Protein AF-A0A7S3B6T2-F1 (afdb_monomer_lite)

InterPro domains:
  IPR052963 Phosphopantetheine Phosphodiesterase [PTHR36492] (24-123)

Foldseek 3Di:
DPPPPPDDPPPPPDDCLVVQAQAQEEAEDAADLDQVPDPDDPVCSVVRHDPVSVVVLVSSDVSNPDHPDDDQRAEYEYHDPLAFDWDADPSYIYGYQDPDDPVCVVVVPHPPADPVGDDDDPPPPPPPD

pLDDT: mean 73.73, std 18.66, range [35.03, 95.75]

Radius of gyration: 17.7 Å; chains: 1; bounding box: 34×47×50 Å

Sequence (129 aa):
GFLADIAPEVSAEGDASPLIRGWPVLTFSHFLPHPQLHRGYRVLEHIEGSLILGEQLKRLHAAAGTPTVAHHHHVHVFGHTHFSQEEYIDGVRYVQHPLGNPRERSNGWQIRTSERNPFALVWSRARTT

Organism: NCBI:txid156174

Structure (mmCIF, N/CA/C/O backbone):
data_AF-A0A7S3B6T2-F1
#
_entry.id   AF-A0A7S3B6T2-F1
#
loop_
_atom_site.group_PDB
_atom_site.id
_atom_site.type_symbol
_atom_site.label_atom_id
_atom_site.label_alt_id
_atom_site.label_comp_id
_atom_site.label_asym_id
_atom_site.label_entity_id
_atom_site.label_seq_id
_atom_site.pdbx_PDB_ins_code
_atom_site.Cartn_x
_atom_site.Cartn_y
_atom_site.Cartn_z
_atom_site.occupancy
_atom_site.B_iso_or_equiv
_atom_site.auth_seq_id
_atom_site.auth_comp_id
_atom_site.auth_asym_id
_atom_site.auth_atom_id
_atom_site.pdbx_PDB_model_num
ATOM 1 N N . GLY A 1 1 ? 13.8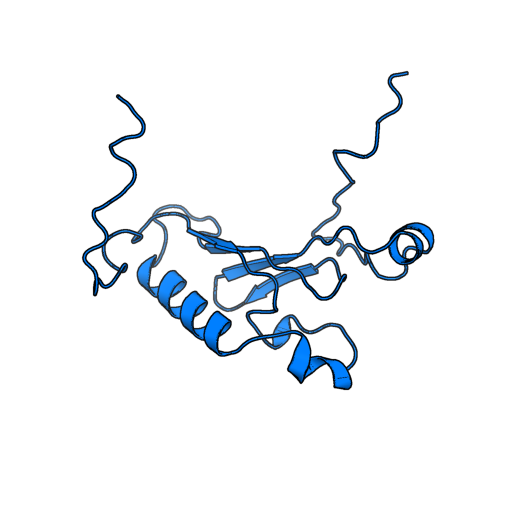62 7.674 30.080 1.00 44.12 1 GLY A N 1
ATOM 2 C CA . GLY A 1 1 ? 12.675 6.807 30.125 1.00 44.12 1 GLY A CA 1
ATOM 3 C C . GLY A 1 1 ? 11.546 7.460 29.364 1.00 44.12 1 GLY A C 1
ATOM 4 O O . GLY A 1 1 ? 10.874 8.299 29.933 1.00 44.12 1 GLY A O 1
ATOM 5 N N . PHE A 1 2 ? 11.411 7.131 28.079 1.00 37.62 2 PHE A N 1
ATOM 6 C CA . PHE A 1 2 ? 10.279 7.540 27.223 1.00 37.62 2 PHE A CA 1
ATOM 7 C C . PHE A 1 2 ? 10.087 6.572 26.035 1.00 37.62 2 PHE A C 1
ATOM 9 O O . PHE A 1 2 ? 9.033 6.534 25.423 1.00 37.62 2 PHE A O 1
ATOM 16 N N . LEU A 1 3 ? 11.101 5.751 25.724 1.00 35.03 3 LEU A N 1
ATOM 17 C CA . LEU A 1 3 ? 11.066 4.757 24.642 1.00 35.03 3 LEU A CA 1
ATOM 18 C C . LEU A 1 3 ? 10.763 3.321 25.107 1.00 35.03 3 LEU A C 1
ATOM 20 O O . LEU A 1 3 ? 10.679 2.432 24.270 1.00 35.03 3 LEU A O 1
ATOM 24 N N . ALA A 1 4 ? 10.607 3.080 26.414 1.00 39.47 4 ALA A N 1
ATOM 25 C CA . ALA A 1 4 ? 10.321 1.743 26.944 1.00 39.47 4 ALA A CA 1
ATOM 26 C C . ALA A 1 4 ? 8.819 1.387 26.937 1.00 39.47 4 ALA A C 1
ATOM 28 O O . ALA A 1 4 ? 8.490 0.212 26.997 1.00 39.47 4 ALA A O 1
ATOM 29 N N . ASP A 1 5 ? 7.925 2.374 26.792 1.00 43.53 5 ASP A N 1
ATOM 30 C CA . ASP A 1 5 ? 6.466 2.183 26.897 1.00 43.53 5 ASP A CA 1
ATOM 31 C C . ASP A 1 5 ? 5.753 1.959 25.546 1.00 43.53 5 ASP A C 1
ATOM 33 O O . ASP A 1 5 ? 4.530 1.866 25.504 1.00 43.53 5 ASP A O 1
ATOM 37 N N . ILE A 1 6 ? 6.481 1.890 24.421 1.00 49.81 6 ILE A N 1
ATOM 38 C CA . ILE A 1 6 ? 5.875 1.809 23.070 1.00 49.81 6 ILE A CA 1
ATOM 39 C C . ILE A 1 6 ? 5.866 0.376 22.505 1.00 49.81 6 ILE A C 1
ATOM 41 O O . ILE A 1 6 ? 5.235 0.113 21.484 1.00 49.81 6 ILE A O 1
ATOM 45 N N . ALA A 1 7 ? 6.512 -0.584 23.164 1.00 38.91 7 ALA A N 1
ATOM 46 C CA . ALA A 1 7 ? 6.464 -1.978 22.737 1.00 38.91 7 ALA A CA 1
ATOM 47 C C . ALA A 1 7 ? 5.563 -2.775 23.691 1.00 38.9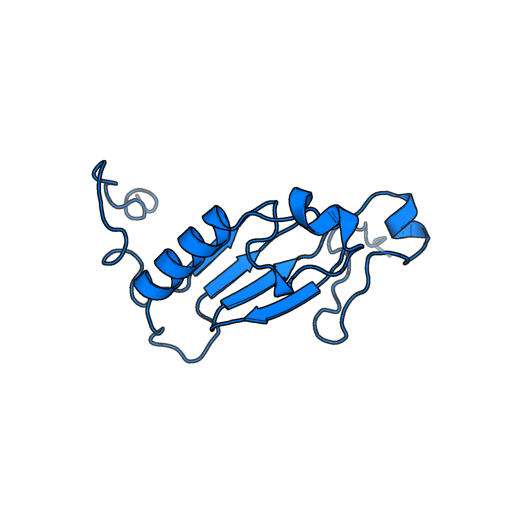1 7 ALA A C 1
ATOM 49 O O . ALA A 1 7 ? 6.025 -3.140 24.772 1.00 38.91 7 ALA A O 1
ATOM 50 N N . PRO A 1 8 ? 4.294 -3.061 23.339 1.00 46.78 8 PRO A N 1
ATOM 51 C CA . PRO A 1 8 ? 3.559 -4.079 24.070 1.00 46.78 8 PRO A CA 1
ATOM 52 C C . PRO A 1 8 ? 4.293 -5.411 23.888 1.00 46.78 8 PRO A C 1
ATOM 54 O O . PRO A 1 8 ? 4.756 -5.725 22.787 1.00 46.78 8 PRO A O 1
ATOM 57 N N . GLU A 1 9 ? 4.428 -6.171 24.975 1.00 42.28 9 GLU A N 1
ATOM 58 C CA . GLU A 1 9 ? 4.948 -7.536 24.945 1.00 42.28 9 GLU A CA 1
ATOM 59 C C . GLU A 1 9 ? 4.194 -8.334 23.880 1.00 42.28 9 GLU A C 1
ATOM 61 O O . GLU A 1 9 ? 3.010 -8.653 24.020 1.00 42.28 9 GLU A O 1
ATOM 66 N N . VAL A 1 10 ? 4.887 -8.645 22.786 1.00 46.03 10 VAL A N 1
ATOM 67 C CA . VAL A 1 10 ? 4.375 -9.537 21.754 1.00 46.03 10 VAL A CA 1
ATOM 68 C C . VAL A 1 10 ? 4.438 -10.943 22.337 1.00 46.03 10 VAL A C 1
ATOM 70 O O . VAL A 1 10 ? 5.448 -11.637 22.242 1.00 46.03 10 VAL A O 1
ATOM 73 N N . SER A 1 11 ? 3.356 -11.348 22.997 1.00 40.53 11 SER A N 1
ATOM 74 C CA . SER A 1 11 ? 3.119 -12.751 23.312 1.00 40.53 11 SER A CA 1
ATOM 75 C C . SER A 1 11 ? 3.077 -13.521 21.993 1.00 40.53 11 SER A C 1
ATOM 77 O O . SER A 1 11 ? 2.410 -13.119 21.039 1.00 40.53 11 SER A O 1
ATOM 79 N N . ALA A 1 12 ? 3.853 -14.602 21.928 1.00 43.94 12 ALA A N 1
ATOM 80 C CA . ALA A 1 12 ? 4.271 -15.281 20.701 1.00 43.94 12 ALA A CA 1
ATOM 81 C C . ALA A 1 12 ? 3.144 -15.917 19.854 1.00 43.94 12 ALA A C 1
ATOM 83 O O . ALA A 1 12 ? 3.440 -16.567 18.859 1.00 43.94 12 ALA A O 1
ATOM 84 N N . GLU A 1 13 ? 1.870 -15.696 20.189 1.00 57.59 13 GLU A N 1
ATOM 85 C CA . GLU A 1 13 ? 0.699 -16.141 19.417 1.00 57.59 13 GLU A CA 1
ATOM 86 C C . GLU A 1 13 ? -0.445 -15.093 19.373 1.00 57.59 13 GLU A C 1
ATOM 88 O O . GLU A 1 13 ? -1.594 -15.417 19.081 1.00 57.59 13 GLU A O 1
ATOM 93 N N . GLY A 1 14 ? -0.160 -13.823 19.680 1.00 48.19 14 GLY A N 1
ATOM 94 C CA . GLY A 1 14 ? -1.169 -12.822 20.041 1.00 48.19 14 GLY A CA 1
ATOM 95 C C . GLY A 1 14 ? -1.907 -12.141 18.883 1.00 48.19 14 GLY A C 1
ATOM 96 O O . GLY A 1 14 ? -1.310 -11.476 18.037 1.00 48.19 14 GLY A O 1
ATOM 97 N N . ASP A 1 15 ? -3.237 -12.228 18.912 1.00 57.72 15 ASP A N 1
ATOM 98 C CA . ASP A 1 15 ? -4.155 -11.365 18.171 1.00 57.72 15 ASP A CA 1
ATOM 99 C C . ASP A 1 15 ? -3.846 -9.880 18.453 1.00 57.72 15 ASP A C 1
ATOM 101 O O . ASP A 1 15 ? -4.092 -9.377 19.547 1.00 57.72 15 ASP A O 1
ATOM 105 N N . ALA A 1 16 ? -3.298 -9.165 17.466 1.00 59.97 16 ALA A N 1
ATOM 106 C CA . ALA A 1 16 ? -2.954 -7.745 17.581 1.00 59.97 16 ALA A CA 1
ATOM 107 C C . ALA A 1 16 ? -4.188 -6.818 17.665 1.00 59.97 16 ALA A C 1
ATOM 109 O O . ALA A 1 16 ? -4.036 -5.610 17.866 1.00 59.97 16 ALA A O 1
ATOM 110 N N . SER A 1 17 ? -5.406 -7.362 17.533 1.00 62.06 17 SER A N 1
ATOM 111 C CA . SER A 1 17 ? -6.669 -6.611 17.525 1.00 62.06 17 SER A CA 1
ATOM 112 C C . SER A 1 17 ? -6.897 -5.665 18.709 1.00 62.06 17 SER A C 1
ATOM 114 O O . SER A 1 17 ? -7.434 -4.580 18.477 1.00 62.06 17 SER A O 1
ATOM 116 N N . PRO A 1 18 ? -6.511 -5.979 19.962 1.00 62.81 18 PRO A N 1
ATOM 117 C CA . PRO A 1 18 ? -6.685 -5.046 21.073 1.00 62.81 18 PRO A CA 1
ATOM 118 C C . PRO A 1 18 ? -5.685 -3.885 21.040 1.00 62.81 18 PRO A C 1
ATOM 120 O O . PRO A 1 18 ? -5.999 -2.799 21.517 1.00 62.81 18 PRO A O 1
ATOM 123 N N . LEU A 1 19 ? -4.486 -4.105 20.491 1.00 73.38 19 LEU A N 1
ATOM 124 C CA . LEU A 1 19 ? -3.359 -3.176 20.611 1.00 73.38 19 LEU A CA 1
ATOM 125 C C . LEU A 1 19 ? -3.452 -1.995 19.646 1.00 73.38 19 LEU A C 1
ATOM 127 O O . LEU A 1 19 ? -3.000 -0.902 19.971 1.00 73.38 19 LEU A O 1
ATOM 131 N N . ILE A 1 20 ? -4.033 -2.210 18.465 1.00 79.44 20 ILE A N 1
ATOM 132 C CA . ILE A 1 20 ? -4.076 -1.192 17.405 1.00 79.44 20 ILE A CA 1
ATOM 133 C C . ILE A 1 20 ? -5.457 -0.550 17.230 1.00 79.44 20 ILE A C 1
ATOM 135 O O . ILE A 1 20 ? -5.615 0.354 16.410 1.00 79.44 20 ILE A O 1
ATOM 139 N N . ARG A 1 21 ? -6.470 -0.989 17.990 1.00 85.31 21 ARG A N 1
ATOM 140 C CA . ARG A 1 21 ? -7.844 -0.491 17.858 1.00 85.31 21 ARG A CA 1
ATOM 141 C C . ARG A 1 21 ? -7.929 1.012 18.135 1.00 85.31 21 ARG A C 1
ATOM 143 O O . ARG A 1 21 ? -7.524 1.481 19.194 1.00 85.31 21 ARG A O 1
ATOM 150 N N . GLY A 1 22 ? -8.521 1.755 17.203 1.00 82.88 22 GLY A N 1
ATOM 151 C CA . GLY A 1 22 ? -8.721 3.203 17.283 1.00 82.88 22 GLY A CA 1
ATOM 152 C C . GLY A 1 22 ? -7.490 4.040 16.925 1.00 82.88 22 GLY A C 1
ATOM 153 O O . GLY A 1 22 ? -7.599 5.266 16.882 1.00 82.88 22 GLY A O 1
ATOM 154 N N . TRP A 1 23 ? -6.347 3.411 16.637 1.00 83.31 23 TRP A N 1
ATOM 155 C CA . TRP A 1 23 ? -5.119 4.102 16.254 1.00 83.31 23 TRP A CA 1
ATOM 156 C C . TRP A 1 23 ? -4.982 4.223 14.732 1.00 83.31 23 TRP A C 1
ATOM 158 O O . TRP A 1 23 ? -5.398 3.324 13.996 1.00 83.31 23 TRP A O 1
ATOM 168 N N . PRO A 1 24 ? -4.353 5.301 14.232 1.00 87.69 24 PRO A N 1
ATOM 169 C CA . PRO A 1 24 ? -3.871 5.336 12.861 1.00 87.69 24 PRO A CA 1
ATOM 170 C C . PRO A 1 24 ? -2.830 4.234 12.618 1.00 87.69 24 PRO A C 1
ATOM 172 O O . PRO A 1 24 ? -1.898 4.054 13.400 1.00 87.69 24 PRO A O 1
ATOM 175 N N . VAL A 1 25 ? -2.965 3.537 11.498 1.00 88.62 25 VAL A N 1
ATOM 176 C CA . VAL A 1 25 ? -2.104 2.453 11.039 1.00 88.62 25 VAL A CA 1
ATOM 177 C C . VAL A 1 25 ? -1.384 2.876 9.765 1.00 88.62 25 VAL A C 1
ATOM 179 O O . VAL A 1 25 ? -1.996 3.300 8.781 1.00 88.62 25 VAL A O 1
ATOM 182 N N . LEU A 1 26 ? -0.065 2.711 9.776 1.00 92.81 26 LEU A N 1
ATOM 183 C CA . LEU A 1 26 ? 0.790 2.876 8.610 1.00 92.81 26 LEU A CA 1
ATOM 184 C C . LEU A 1 26 ? 1.501 1.552 8.339 1.00 92.81 26 LEU A C 1
ATOM 186 O O . LEU A 1 26 ? 2.249 1.062 9.182 1.00 92.81 26 LEU A O 1
ATOM 190 N N . THR A 1 27 ? 1.257 0.968 7.172 1.00 94.12 27 THR A N 1
ATOM 191 C CA . THR A 1 27 ? 1.862 -0.301 6.758 1.00 94.12 27 THR A CA 1
ATOM 192 C C . THR A 1 27 ? 2.739 -0.110 5.530 1.00 94.12 27 THR A C 1
ATOM 194 O O . THR A 1 27 ? 2.534 0.808 4.737 1.00 94.12 27 THR A O 1
ATOM 197 N N . PHE A 1 28 ? 3.731 -0.986 5.374 1.00 95.75 28 PHE A N 1
ATOM 198 C CA . PHE A 1 28 ? 4.694 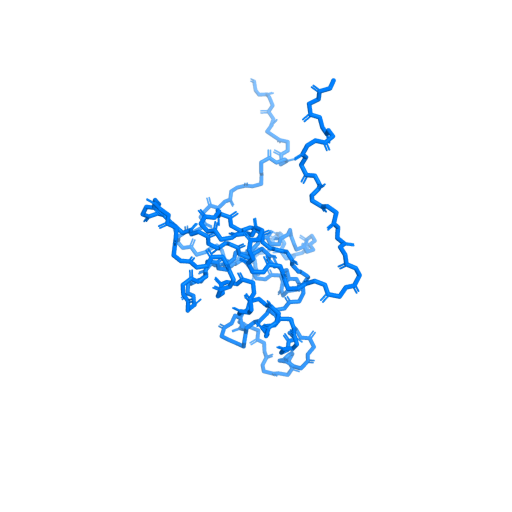-0.923 4.281 1.00 95.75 28 PHE A CA 1
ATOM 199 C C . PHE A 1 28 ? 4.876 -2.295 3.651 1.00 95.75 28 PHE A C 1
ATOM 201 O O . PHE A 1 28 ? 4.924 -3.305 4.353 1.00 95.75 28 PHE A O 1
ATOM 208 N N . SER A 1 29 ? 5.032 -2.333 2.335 1.00 95.31 29 SER A N 1
ATOM 209 C CA . SER A 1 29 ? 5.504 -3.519 1.628 1.00 95.31 29 SER A CA 1
ATOM 210 C C . SER A 1 29 ? 6.269 -3.122 0.368 1.00 95.31 29 SER A C 1
ATOM 212 O O . SER A 1 29 ? 6.238 -1.971 -0.057 1.00 95.31 29 SER A O 1
ATOM 214 N N . HIS A 1 30 ? 7.016 -4.053 -0.226 1.00 93.75 30 HIS A N 1
ATOM 215 C CA . HIS A 1 30 ? 7.600 -3.796 -1.542 1.00 93.75 30 HIS A CA 1
ATOM 216 C C . HIS A 1 30 ? 6.603 -4.117 -2.664 1.00 93.75 30 HIS A C 1
ATOM 218 O O . HIS A 1 30 ? 6.426 -3.300 -3.560 1.00 93.75 30 HIS A O 1
ATOM 224 N N . PHE A 1 31 ? 5.946 -5.276 -2.591 1.00 93.62 31 PHE A N 1
ATOM 225 C CA . PHE A 1 31 ? 5.010 -5.787 -3.599 1.00 93.62 31 PHE A CA 1
ATOM 226 C C . PHE A 1 31 ? 3.598 -5.211 -3.455 1.00 93.62 31 PHE A C 1
ATOM 228 O O . PHE A 1 31 ? 3.230 -4.685 -2.412 1.00 93.62 31 PHE A O 1
ATOM 235 N N . LEU A 1 32 ? 2.772 -5.353 -4.489 1.00 93.62 32 LEU A N 1
ATOM 236 C CA . LEU A 1 32 ? 1.389 -4.886 -4.485 1.00 93.62 32 LEU A CA 1
ATOM 237 C C . LEU A 1 32 ? 0.531 -5.731 -3.529 1.00 93.62 32 LEU A C 1
ATOM 239 O O . LEU A 1 32 ? 0.427 -6.949 -3.711 1.00 93.62 32 LEU A O 1
ATOM 243 N N . PRO A 1 33 ? -0.153 -5.110 -2.555 1.00 93.38 33 PRO A N 1
ATOM 244 C CA . PRO A 1 33 ? -1.061 -5.820 -1.654 1.00 93.38 33 PRO A CA 1
ATOM 245 C C . PRO A 1 33 ? -2.442 -6.073 -2.276 1.00 93.38 33 PRO A C 1
ATOM 247 O O . PRO A 1 33 ? -3.242 -6.811 -1.708 1.00 93.38 33 PRO A O 1
ATOM 250 N N . HIS A 1 34 ? -2.760 -5.438 -3.410 1.00 93.12 34 HIS A N 1
ATOM 251 C CA . HIS A 1 34 ? -4.099 -5.477 -3.989 1.00 93.12 34 HIS A CA 1
ATOM 252 C C . HIS A 1 34 ? -4.069 -5.508 -5.529 1.00 93.1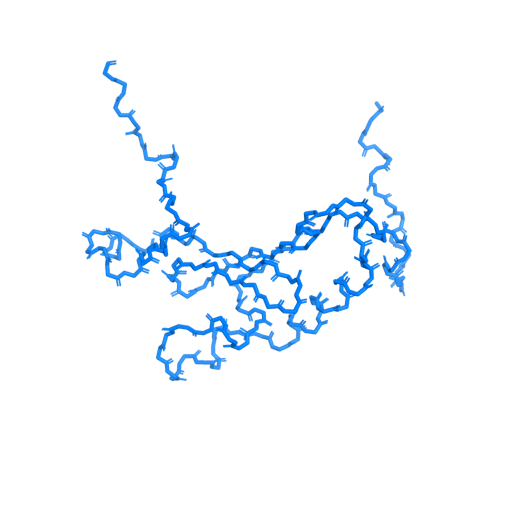2 34 HIS A C 1
ATOM 254 O O . HIS A 1 34 ? -3.403 -4.659 -6.127 1.00 93.12 34 HIS A O 1
ATOM 260 N N . PRO A 1 35 ? -4.823 -6.407 -6.198 1.00 91.25 35 PRO A N 1
ATOM 261 C CA . PRO A 1 35 ? -4.822 -6.521 -7.661 1.00 91.25 35 PRO A CA 1
ATOM 262 C C . PRO A 1 35 ? -5.219 -5.241 -8.410 1.00 91.25 35 PRO A C 1
ATOM 264 O O . PRO A 1 35 ? -4.687 -4.967 -9.479 1.00 91.25 35 PRO A O 1
ATOM 267 N N . GLN A 1 36 ? -6.112 -4.414 -7.849 1.00 90.69 36 GLN A N 1
ATOM 268 C CA . GLN A 1 36 ? -6.516 -3.144 -8.484 1.00 90.69 36 GLN A CA 1
ATOM 269 C C . GLN A 1 36 ? -5.382 -2.103 -8.572 1.00 90.69 36 GLN A C 1
ATOM 271 O O . GLN A 1 36 ? -5.512 -1.133 -9.315 1.00 90.69 36 GLN A O 1
ATOM 276 N N . LEU A 1 37 ? -4.278 -2.297 -7.840 1.00 90.00 37 LEU A N 1
ATOM 277 C CA . LEU A 1 37 ? -3.092 -1.433 -7.904 1.00 90.00 37 LEU A CA 1
ATOM 278 C C . LEU A 1 37 ? -2.190 -1.768 -9.100 1.00 90.00 37 LEU A C 1
ATOM 280 O O . LEU A 1 37 ? -1.205 -1.070 -9.342 1.00 90.00 37 LEU A O 1
ATOM 284 N N . HIS A 1 38 ? -2.494 -2.831 -9.847 1.00 89.44 38 HIS A N 1
ATOM 285 C CA . HIS A 1 38 ? -1.783 -3.157 -11.073 1.00 89.44 38 HIS A CA 1
ATOM 286 C C . HIS A 1 38 ? -2.054 -2.087 -12.142 1.00 89.44 38 HIS A C 1
ATOM 288 O O . HIS A 1 38 ? -3.201 -1.778 -12.478 1.00 89.44 38 HIS A O 1
ATOM 294 N N . ARG A 1 39 ? -0.979 -1.510 -12.684 1.00 80.25 39 ARG A N 1
ATOM 295 C CA . ARG A 1 39 ? -1.010 -0.499 -13.761 1.00 80.25 39 ARG A CA 1
ATOM 296 C C . ARG A 1 39 ? -0.138 -0.881 -14.961 1.00 80.25 39 ARG A C 1
ATOM 298 O O . ARG A 1 39 ? -0.111 -0.151 -15.949 1.00 80.25 39 ARG A O 1
ATOM 305 N N . GLY A 1 40 ? 0.594 -1.988 -14.846 1.00 75.38 40 GLY A N 1
ATOM 306 C CA . GLY A 1 40 ? 1.556 -2.458 -15.831 1.00 75.38 40 GLY A CA 1
ATOM 307 C C . GLY A 1 40 ? 0.935 -3.343 -16.907 1.00 75.38 40 GLY A C 1
ATOM 308 O O . GLY A 1 40 ? -0.263 -3.323 -17.182 1.00 75.38 40 GLY A O 1
ATOM 309 N N . TYR A 1 41 ? 1.790 -4.130 -17.548 1.00 76.50 41 TYR A N 1
ATOM 310 C CA . TYR A 1 41 ? 1.353 -5.134 -18.506 1.00 76.50 41 TYR A CA 1
ATOM 311 C C . TYR A 1 41 ? 0.830 -6.366 -17.774 1.00 76.50 41 TYR A C 1
ATOM 313 O O . TYR A 1 41 ? 1.473 -6.833 -16.839 1.00 76.50 41 TYR A O 1
ATOM 321 N N . ARG A 1 42 ? -0.248 -6.973 -18.287 1.00 76.62 42 ARG A N 1
ATOM 322 C CA . ARG A 1 42 ? -0.873 -8.173 -17.697 1.00 76.62 42 ARG A CA 1
ATOM 323 C C . ARG A 1 42 ? 0.097 -9.329 -17.433 1.00 76.62 42 ARG A C 1
ATOM 325 O O . ARG A 1 42 ? -0.081 -10.103 -16.502 1.00 76.62 42 ARG A O 1
ATOM 332 N N . VAL A 1 43 ? 1.159 -9.442 -18.234 1.00 76.50 43 VAL A N 1
ATOM 333 C CA . VAL A 1 43 ? 2.207 -10.457 -18.037 1.00 76.50 43 VAL A CA 1
ATOM 334 C C . VAL A 1 43 ? 2.943 -10.300 -16.700 1.00 76.50 43 VAL A C 1
ATOM 336 O O . VAL A 1 43 ? 3.494 -11.273 -16.209 1.00 76.50 43 VAL A O 1
ATOM 339 N N . LEU A 1 44 ? 2.931 -9.117 -16.084 1.00 80.00 44 LEU A N 1
ATOM 340 C CA . LEU A 1 44 ? 3.613 -8.833 -14.820 1.00 80.00 44 LEU A CA 1
ATOM 341 C C . LEU A 1 44 ? 2.720 -9.077 -13.589 1.00 80.00 44 LEU A C 1
ATOM 343 O O . LEU A 1 44 ? 3.222 -9.089 -12.468 1.00 80.00 44 LEU A O 1
ATOM 347 N N . GLU A 1 45 ? 1.419 -9.337 -13.769 1.00 79.69 45 GLU A N 1
ATOM 348 C CA . GLU A 1 45 ? 0.449 -9.505 -12.669 1.00 79.69 45 GLU A CA 1
ATOM 349 C C . GLU A 1 45 ? 0.908 -10.532 -11.613 1.00 79.69 45 GLU A C 1
ATOM 351 O O . GLU A 1 45 ? 0.688 -10.341 -10.419 1.00 79.69 45 GLU A O 1
ATOM 356 N N . HIS A 1 46 ? 1.584 -11.603 -12.040 1.00 79.38 46 HIS A N 1
ATOM 357 C CA . HIS A 1 46 ? 2.021 -12.698 -11.170 1.00 79.38 46 HIS A CA 1
ATOM 358 C C . HIS A 1 46 ? 3.350 -12.448 -10.438 1.00 79.38 46 HIS A C 1
ATOM 360 O O . HIS A 1 46 ? 3.701 -13.230 -9.557 1.00 79.38 46 HIS A O 1
ATOM 366 N N . ILE A 1 47 ? 4.088 -11.391 -10.792 1.00 81.81 47 ILE A N 1
ATOM 367 C CA . ILE A 1 47 ? 5.362 -11.030 -10.144 1.00 81.81 47 ILE A CA 1
ATOM 368 C C . ILE A 1 47 ? 5.269 -9.740 -9.329 1.00 81.81 47 ILE A C 1
ATOM 370 O O . ILE A 1 47 ? 6.131 -9.486 -8.493 1.00 81.81 47 ILE A O 1
ATOM 374 N N . GLU A 1 48 ? 4.228 -8.934 -9.552 1.00 88.06 48 GLU A N 1
ATOM 375 C CA . GLU A 1 48 ? 4.121 -7.614 -8.938 1.00 88.06 48 GLU A CA 1
ATOM 376 C C . GLU A 1 48 ? 3.482 -7.616 -7.546 1.00 88.06 48 GLU A C 1
ATOM 378 O O . GLU A 1 48 ? 3.722 -6.687 -6.773 1.00 88.06 48 GLU A O 1
ATOM 383 N N . GLY A 1 49 ? 2.665 -8.621 -7.218 1.00 90.56 49 GLY A N 1
ATOM 384 C CA . GLY A 1 49 ? 1.808 -8.604 -6.032 1.00 90.56 49 GLY A CA 1
ATOM 385 C C . GLY A 1 49 ? 1.828 -9.869 -5.182 1.00 90.56 49 GLY A C 1
ATOM 386 O O . GLY A 1 49 ? 2.408 -10.890 -5.540 1.00 90.56 49 GLY A O 1
ATOM 387 N N . SER A 1 50 ? 1.157 -9.798 -4.031 1.00 92.06 50 SER A N 1
ATOM 388 C CA . SER A 1 50 ? 0.956 -10.936 -3.129 1.00 92.06 50 SER A CA 1
ATOM 389 C C . SER A 1 50 ? -0.412 -10.876 -2.459 1.00 92.06 50 SER A C 1
ATOM 391 O O . SER A 1 50 ? -0.708 -9.970 -1.678 1.00 92.06 50 SER A O 1
ATOM 393 N N . LEU A 1 51 ? -1.240 -11.893 -2.714 1.00 90.38 51 LEU A N 1
ATOM 394 C CA . LEU A 1 51 ? -2.552 -12.024 -2.073 1.00 90.38 51 LEU A CA 1
ATOM 395 C C . LEU A 1 51 ? -2.435 -12.261 -0.563 1.00 90.38 51 LEU A C 1
ATOM 397 O O . LEU A 1 51 ? -3.280 -11.799 0.197 1.00 90.38 51 LEU A O 1
ATOM 401 N N . ILE A 1 52 ? -1.365 -12.928 -0.119 1.00 93.19 52 ILE A N 1
ATOM 402 C CA . ILE A 1 52 ? -1.100 -13.150 1.308 1.00 93.19 52 ILE A CA 1
ATOM 403 C C . ILE A 1 52 ? -0.873 -11.807 2.014 1.00 93.19 52 ILE A C 1
ATOM 405 O O . ILE A 1 52 ? -1.426 -11.589 3.091 1.00 93.19 52 ILE A O 1
ATOM 409 N N . LEU A 1 53 ? -0.123 -10.888 1.389 1.00 92.75 53 LEU A N 1
ATOM 410 C CA . LEU A 1 53 ? 0.059 -9.530 1.915 1.00 92.75 53 LEU A CA 1
ATOM 411 C C . LEU A 1 53 ? -1.273 -8.777 1.979 1.00 92.75 53 LEU A C 1
ATOM 413 O O . LEU A 1 53 ? -1.557 -8.123 2.980 1.00 92.75 53 LEU A O 1
ATOM 417 N N . GLY A 1 54 ? -2.109 -8.904 0.945 1.00 93.25 54 GLY A N 1
ATOM 418 C CA . GLY A 1 54 ? -3.447 -8.311 0.928 1.00 93.25 54 GLY A CA 1
ATOM 419 C C . GLY A 1 54 ? -4.320 -8.777 2.094 1.00 93.25 54 GLY A C 1
ATOM 420 O O . GLY A 1 54 ? -4.930 -7.958 2.780 1.00 93.25 54 GLY A O 1
ATOM 421 N N . GLU A 1 55 ? -4.335 -10.079 2.380 1.00 93.38 55 GLU A N 1
ATOM 422 C CA . GLU A 1 55 ? -5.090 -10.635 3.509 1.00 93.38 55 GLU A CA 1
ATOM 423 C C . GLU A 1 55 ? -4.545 -10.184 4.870 1.00 93.38 55 GLU A C 1
ATOM 425 O O . GLU A 1 55 ? -5.320 -9.858 5.772 1.00 93.38 55 GLU A O 1
ATOM 430 N N . GLN A 1 56 ? -3.222 -10.092 5.026 1.00 93.38 56 GLN A N 1
ATOM 431 C CA . GLN A 1 56 ? -2.614 -9.527 6.235 1.00 93.38 56 GLN A CA 1
ATOM 432 C C . GLN A 1 56 ? -3.035 -8.067 6.445 1.00 93.38 56 GLN A C 1
ATOM 434 O O . GLN A 1 56 ? -3.382 -7.676 7.561 1.00 93.38 56 GLN A O 1
ATOM 439 N N . LEU A 1 57 ? -3.080 -7.278 5.370 1.00 92.69 57 LEU A N 1
ATOM 440 C CA . LEU A 1 57 ? -3.500 -5.883 5.422 1.00 92.69 57 LEU A CA 1
ATOM 441 C C . LEU A 1 57 ? -4.962 -5.720 5.836 1.00 92.69 57 LEU A C 1
ATOM 443 O O . LEU A 1 57 ? -5.270 -4.871 6.672 1.00 92.69 57 LEU A O 1
ATOM 447 N N . LYS A 1 58 ? -5.853 -6.554 5.287 1.00 91.06 58 LYS A N 1
ATOM 448 C CA . LYS A 1 58 ? -7.275 -6.567 5.656 1.00 91.06 58 LYS A CA 1
ATOM 449 C C . LYS A 1 58 ? -7.466 -6.889 7.134 1.00 91.06 58 LYS A C 1
ATOM 451 O O . LYS A 1 58 ? -8.259 -6.228 7.799 1.00 91.06 58 LYS A O 1
ATOM 456 N N . ARG A 1 59 ? -6.713 -7.858 7.668 1.00 91.62 59 ARG A N 1
ATOM 457 C CA . ARG A 1 59 ? -6.751 -8.205 9.099 1.00 91.62 59 ARG A CA 1
ATOM 458 C C . ARG A 1 59 ? -6.305 -7.038 9.972 1.00 91.62 59 ARG A C 1
ATOM 460 O O . ARG A 1 59 ? -7.004 -6.711 10.921 1.00 91.62 59 ARG A O 1
ATOM 467 N N . LEU A 1 60 ? -5.201 -6.373 9.620 1.00 90.88 60 LEU A N 1
ATOM 468 C CA . LEU A 1 60 ? -4.718 -5.190 10.343 1.00 90.88 60 LEU A CA 1
ATOM 469 C C . LEU A 1 60 ? -5.719 -4.033 10.288 1.00 90.88 60 LEU A C 1
ATOM 471 O O . LEU A 1 60 ? -5.968 -3.388 11.301 1.00 90.88 60 LEU A O 1
ATOM 475 N N . HIS A 1 61 ? -6.327 -3.796 9.126 1.00 90.44 61 HIS A N 1
ATOM 476 C CA . HIS A 1 61 ? -7.360 -2.778 8.971 1.00 90.44 61 HIS A CA 1
ATOM 477 C C . HIS A 1 61 ? -8.581 -3.061 9.857 1.00 90.44 61 HIS A C 1
ATOM 479 O O . HIS A 1 61 ? -9.035 -2.187 10.590 1.00 90.44 61 HIS A O 1
ATOM 485 N N . ALA A 1 62 ? -9.079 -4.300 9.838 1.00 89.19 62 ALA A N 1
ATOM 486 C CA . ALA A 1 62 ? -10.213 -4.715 10.657 1.00 89.19 62 ALA A CA 1
ATOM 487 C C . ALA A 1 62 ? -9.906 -4.634 12.163 1.00 89.19 62 ALA A C 1
ATOM 489 O O . ALA A 1 62 ? -10.748 -4.189 12.943 1.00 89.19 62 ALA A O 1
ATOM 490 N N . ALA A 1 63 ? -8.692 -5.024 12.559 1.00 88.81 63 ALA A N 1
ATOM 491 C CA . ALA A 1 63 ? -8.186 -4.928 13.925 1.00 88.81 63 ALA A CA 1
ATOM 492 C C . ALA A 1 63 ? -8.094 -3.471 14.414 1.00 88.81 63 ALA A C 1
ATOM 494 O O . ALA A 1 63 ? -8.508 -3.170 15.535 1.00 88.81 63 ALA A O 1
ATOM 495 N N . ALA A 1 64 ? -7.616 -2.558 13.563 1.00 87.44 64 ALA A N 1
ATOM 496 C CA . ALA A 1 64 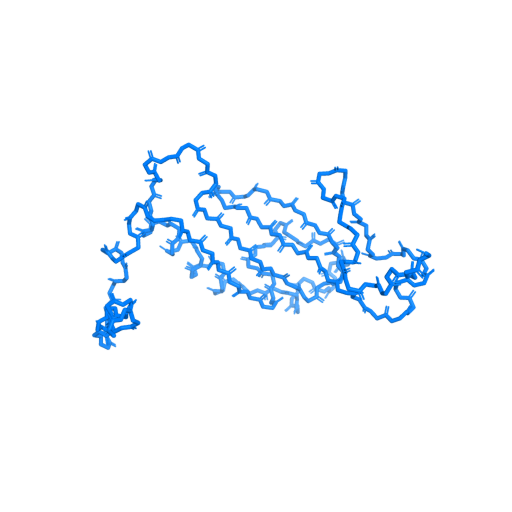? -7.580 -1.127 13.857 1.00 87.44 64 ALA A CA 1
ATOM 497 C C . ALA A 1 64 ? -8.988 -0.541 14.040 1.00 87.44 64 ALA A C 1
ATOM 499 O O . ALA A 1 64 ? -9.199 0.337 14.879 1.00 87.44 64 ALA A O 1
ATOM 500 N N . GLY A 1 65 ? -9.970 -1.071 13.309 1.00 83.38 65 GLY A N 1
ATOM 501 C CA . GLY A 1 65 ? -11.354 -0.620 13.371 1.00 83.38 65 GLY A CA 1
ATOM 502 C C . GLY A 1 65 ? -11.518 0.824 12.897 1.00 83.38 65 GLY A C 1
ATOM 503 O O . GLY A 1 65 ? -10.633 1.416 12.288 1.00 83.38 65 GLY A O 1
ATOM 504 N N . THR A 1 66 ? -12.683 1.412 13.162 1.00 74.75 66 THR A N 1
ATOM 505 C CA . THR A 1 66 ? -12.940 2.802 12.778 1.00 74.75 66 THR A CA 1
ATOM 506 C C . THR A 1 66 ? -12.218 3.759 13.737 1.00 74.75 66 THR A C 1
ATOM 508 O O . THR A 1 66 ? -12.361 3.618 14.953 1.00 74.75 66 THR A O 1
ATOM 511 N N . PRO A 1 67 ? -11.459 4.741 13.227 1.00 65.69 67 PRO A N 1
ATOM 512 C CA . PRO A 1 67 ? -10.772 5.730 14.044 1.00 65.69 67 PRO A CA 1
ATOM 513 C C . PRO A 1 67 ? -11.780 6.622 14.761 1.00 65.69 67 PRO A C 1
ATOM 515 O O . PRO A 1 67 ? -12.870 6.901 14.262 1.00 65.69 67 PRO A O 1
ATOM 518 N N . THR A 1 68 ? -11.372 7.148 15.909 1.00 63.41 68 THR A N 1
ATOM 519 C CA . THR A 1 68 ? -12.137 8.155 16.659 1.00 63.41 68 THR A CA 1
ATOM 520 C C . THR A 1 68 ? -12.106 9.544 16.003 1.00 63.41 68 THR A C 1
ATOM 522 O O . THR A 1 68 ? -12.838 10.438 16.420 1.00 63.41 68 THR A O 1
ATOM 525 N N . VAL A 1 69 ? -11.291 9.726 14.957 1.00 57.22 69 VAL A N 1
ATOM 526 C CA . VAL A 1 69 ? -11.131 10.961 14.171 1.00 57.22 69 VAL A CA 1
ATOM 527 C C . VAL A 1 69 ? -11.368 10.706 12.677 1.00 57.22 69 VAL A C 1
ATOM 529 O O . VAL A 1 69 ? -10.972 9.677 12.142 1.00 57.22 69 VAL A O 1
ATOM 532 N N . ALA A 1 70 ? -11.996 11.666 11.991 1.00 56.97 70 ALA A N 1
ATOM 533 C CA . ALA A 1 70 ? -12.601 11.536 10.655 1.00 56.97 70 ALA A CA 1
ATOM 534 C C . ALA A 1 70 ? -11.635 11.375 9.451 1.00 56.97 70 ALA A C 1
ATOM 536 O O . ALA A 1 70 ? -12.059 11.516 8.304 1.00 56.97 70 ALA A O 1
ATOM 537 N N . HIS A 1 71 ? -10.347 11.098 9.668 1.00 58.38 71 HIS A N 1
ATOM 538 C CA . HIS A 1 71 ? -9.350 10.995 8.594 1.00 58.38 71 HIS A CA 1
ATOM 539 C C . HIS A 1 71 ? -8.954 9.543 8.289 1.00 58.38 71 HIS A C 1
ATOM 541 O O . HIS A 1 71 ? -9.220 8.634 9.073 1.00 58.38 71 HIS A O 1
ATOM 547 N N . HIS A 1 72 ? -8.316 9.327 7.129 1.00 67.31 72 HIS A N 1
ATOM 548 C CA . HIS A 1 72 ? -7.804 8.025 6.685 1.00 67.31 72 HIS A CA 1
ATOM 549 C C . HIS A 1 72 ? -6.928 7.387 7.766 1.00 67.31 72 HIS A C 1
ATOM 551 O O . HIS A 1 72 ? -5.778 7.773 7.957 1.00 67.31 72 HIS A O 1
ATOM 557 N N . HIS A 1 73 ? -7.480 6.410 8.475 1.00 83.69 73 HIS A N 1
ATOM 558 C CA . HIS A 1 73 ? -6.785 5.760 9.579 1.00 83.69 73 HIS A CA 1
ATOM 559 C C . HIS A 1 73 ? -5.870 4.641 9.135 1.00 83.69 73 HIS A C 1
ATOM 561 O O . HIS A 1 73 ? -5.100 4.171 9.953 1.00 83.69 73 HIS A O 1
ATOM 567 N N . HIS A 1 74 ? -5.947 4.196 7.883 1.00 90.62 74 HIS A N 1
ATOM 568 C CA . HIS A 1 74 ? -5.031 3.196 7.369 1.00 90.62 74 HIS A CA 1
ATOM 569 C C . HIS A 1 74 ? -4.428 3.666 6.053 1.00 90.62 74 HIS A C 1
ATOM 571 O O . HIS A 1 74 ? -5.128 3.845 5.053 1.00 90.62 74 HIS A O 1
ATOM 577 N N . VAL A 1 75 ? -3.113 3.862 6.072 1.00 92.62 75 VAL A N 1
ATOM 578 C CA . VAL A 1 75 ? -2.304 4.145 4.890 1.00 92.62 75 VAL A CA 1
ATOM 579 C C . VAL A 1 75 ? -1.352 2.977 4.663 1.00 92.62 75 VAL A C 1
ATOM 581 O O . VAL A 1 75 ? -0.696 2.514 5.595 1.00 92.62 75 VAL A O 1
ATOM 584 N N . HIS A 1 76 ? -1.256 2.519 3.421 1.00 94.75 76 HIS A N 1
ATOM 585 C CA . HIS A 1 76 ? -0.288 1.522 3.002 1.00 94.75 76 HIS A CA 1
ATOM 586 C C . HIS A 1 76 ? 0.661 2.102 1.966 1.00 94.75 76 HIS A C 1
ATOM 588 O O . HIS A 1 76 ? 0.230 2.556 0.905 1.00 94.75 76 HIS A O 1
ATOM 594 N N . VAL A 1 77 ? 1.956 2.052 2.254 1.00 94.81 77 VAL A N 1
ATOM 595 C CA . VAL A 1 77 ? 3.000 2.480 1.328 1.00 94.81 77 VAL A CA 1
ATOM 596 C C . VAL A 1 77 ? 3.608 1.261 0.647 1.00 94.81 77 VAL A C 1
ATOM 598 O O . VAL A 1 77 ? 4.043 0.323 1.313 1.00 94.81 77 VAL A O 1
ATOM 601 N N . PHE A 1 78 ? 3.656 1.278 -0.682 1.00 93.81 78 PHE A N 1
ATOM 602 C CA . PHE A 1 78 ? 4.160 0.159 -1.476 1.00 93.81 78 PHE A CA 1
ATOM 603 C C . PHE A 1 78 ? 5.084 0.606 -2.614 1.00 93.81 78 PHE A C 1
ATOM 605 O O . PHE A 1 78 ? 5.353 1.799 -2.783 1.00 93.81 78 PHE A O 1
ATOM 612 N N . GLY A 1 79 ? 5.630 -0.354 -3.366 1.00 89.06 79 GLY A N 1
ATOM 613 C CA . GLY A 1 79 ? 6.636 -0.108 -4.395 1.00 89.06 79 GLY A CA 1
ATOM 614 C C . GLY A 1 79 ? 6.578 -1.087 -5.567 1.00 89.06 79 GLY A C 1
ATOM 615 O O . GLY A 1 79 ? 5.514 -1.444 -6.062 1.00 89.06 79 GLY A O 1
ATOM 616 N N . HIS A 1 80 ? 7.766 -1.493 -6.015 1.00 91.19 80 HIS A N 1
ATOM 617 C CA . HIS A 1 80 ? 8.017 -2.500 -7.049 1.00 91.19 80 HIS A CA 1
ATOM 618 C C . HIS A 1 80 ? 7.703 -2.090 -8.498 1.00 91.19 80 HIS A C 1
ATOM 620 O O . HIS A 1 80 ? 8.563 -2.230 -9.358 1.00 91.19 80 HIS A O 1
ATOM 626 N N . THR A 1 81 ? 6.541 -1.508 -8.789 1.00 85.62 81 THR A N 1
ATOM 627 C CA . THR A 1 81 ? 6.089 -1.319 -10.190 1.00 85.62 81 THR A CA 1
ATOM 628 C C . THR A 1 81 ? 6.674 -0.111 -10.916 1.00 85.62 81 THR A C 1
ATOM 630 O O . THR A 1 81 ? 6.430 0.074 -12.102 1.00 85.62 81 THR A O 1
ATOM 633 N N . HIS A 1 82 ? 7.397 0.755 -10.205 1.00 84.81 82 HIS A N 1
ATOM 634 C CA . HIS A 1 82 ? 7.919 2.026 -10.725 1.00 84.81 82 HIS A CA 1
ATOM 635 C C . HIS A 1 82 ? 6.847 3.021 -11.222 1.00 84.81 82 HIS A C 1
ATOM 637 O O . HIS A 1 82 ? 7.197 4.099 -11.696 1.00 84.81 82 HIS A O 1
ATOM 643 N N . PHE A 1 83 ? 5.558 2.739 -11.002 1.00 80.88 83 PHE A N 1
ATOM 644 C CA . PHE A 1 83 ? 4.470 3.686 -11.229 1.00 80.88 83 PHE A CA 1
ATOM 645 C C . PHE A 1 83 ? 4.162 4.471 -9.957 1.00 80.88 83 PHE A C 1
ATOM 647 O O . PHE A 1 83 ? 3.903 3.893 -8.901 1.00 80.88 83 PHE A O 1
ATOM 654 N N . SER A 1 84 ? 4.179 5.801 -10.049 1.00 82.12 84 SER A N 1
ATOM 655 C CA . SER A 1 84 ? 3.631 6.634 -8.978 1.00 82.12 84 SER A CA 1
ATOM 656 C C . SER A 1 84 ? 2.112 6.520 -9.006 1.00 82.12 84 SER A C 1
ATOM 658 O O . SER A 1 84 ? 1.498 6.714 -10.052 1.00 82.12 84 SER A O 1
ATOM 660 N N . GLN A 1 85 ? 1.496 6.200 -7.874 1.00 82.38 85 GLN A N 1
ATOM 661 C CA . GLN A 1 85 ? 0.045 6.084 -7.795 1.00 82.38 85 GLN A CA 1
ATOM 662 C C . GLN A 1 85 ? -0.469 6.281 -6.376 1.00 82.38 85 GLN A C 1
ATOM 664 O O . GLN A 1 85 ? 0.235 6.072 -5.386 1.00 82.38 85 GLN A O 1
ATOM 669 N N . GLU A 1 86 ? -1.727 6.689 -6.308 1.00 87.19 86 GLU A N 1
ATOM 670 C CA . GLU A 1 86 ? -2.489 6.789 -5.080 1.00 87.19 86 GLU A CA 1
ATOM 671 C C . GLU A 1 86 ? -3.899 6.278 -5.350 1.00 87.19 86 GLU A C 1
ATOM 673 O O . GLU A 1 86 ? -4.563 6.774 -6.258 1.00 87.19 86 GLU A O 1
ATOM 678 N N . GLU A 1 87 ? -4.350 5.318 -4.550 1.00 88.50 87 GLU A N 1
ATOM 679 C CA . GLU A 1 87 ? -5.673 4.711 -4.673 1.00 88.50 87 GLU A CA 1
ATOM 680 C C . GLU A 1 87 ? -6.312 4.521 -3.300 1.00 88.50 87 GLU A C 1
ATOM 682 O O . GLU A 1 87 ? -5.627 4.320 -2.296 1.00 88.50 87 GLU A O 1
ATOM 687 N N . TYR A 1 88 ? -7.641 4.552 -3.260 1.00 89.31 88 TYR A N 1
ATOM 688 C CA . TYR A 1 88 ? -8.422 4.273 -2.057 1.00 89.31 88 TYR A CA 1
ATOM 689 C C . TYR A 1 88 ? -9.263 3.033 -2.308 1.00 89.31 88 TYR A C 1
ATOM 691 O O . TYR A 1 88 ? -10.144 3.049 -3.165 1.00 89.31 88 TYR A O 1
ATOM 699 N N . ILE A 1 89 ? -8.976 1.962 -1.575 1.00 90.69 89 ILE A N 1
ATOM 700 C CA . ILE A 1 89 ? -9.628 0.665 -1.761 1.00 90.69 89 ILE A CA 1
ATOM 701 C C . ILE A 1 89 ? -10.006 0.146 -0.379 1.00 90.69 89 ILE A C 1
ATOM 703 O O . ILE A 1 89 ? -9.154 0.073 0.507 1.00 90.69 89 ILE A O 1
ATOM 707 N N . ASP A 1 90 ? -11.288 -0.166 -0.191 1.00 89.75 90 ASP A N 1
ATOM 708 C CA . ASP A 1 90 ? -11.835 -0.750 1.040 1.00 89.75 90 ASP A CA 1
ATOM 709 C C . ASP A 1 90 ? -11.415 -0.010 2.323 1.00 89.75 90 ASP A C 1
ATOM 711 O O . ASP A 1 90 ? -11.038 -0.618 3.318 1.00 89.75 90 ASP A O 1
ATOM 715 N N . GLY A 1 91 ? -11.437 1.328 2.293 1.00 87.88 91 GLY A N 1
ATOM 716 C CA . GLY A 1 91 ? -11.099 2.163 3.454 1.00 87.88 91 GLY A CA 1
ATOM 717 C C . GLY A 1 91 ? -9.600 2.345 3.723 1.00 87.88 91 GLY A C 1
ATOM 718 O O . GLY A 1 91 ? -9.242 3.096 4.632 1.00 87.88 91 GLY A O 1
ATOM 719 N N . VAL A 1 92 ? -8.725 1.734 2.918 1.00 91.12 92 VAL A N 1
ATOM 720 C CA . VAL A 1 92 ? -7.265 1.879 3.001 1.00 91.12 92 VAL A CA 1
ATOM 721 C C . VAL A 1 92 ? -6.763 2.796 1.884 1.00 91.12 92 VAL A C 1
ATOM 723 O O . VAL A 1 92 ? -7.139 2.653 0.719 1.00 91.12 92 VAL A O 1
ATOM 726 N N . ARG A 1 93 ? -5.892 3.748 2.238 1.00 91.75 93 ARG A N 1
ATOM 727 C CA . ARG A 1 93 ? -5.186 4.611 1.282 1.00 91.75 93 ARG A CA 1
ATOM 728 C C . ARG A 1 93 ? -3.876 3.953 0.867 1.00 91.75 93 ARG A C 1
ATOM 730 O O . ARG A 1 93 ? -2.956 3.859 1.673 1.00 91.75 93 ARG A O 1
ATOM 737 N N . TYR A 1 94 ? -3.763 3.550 -0.385 1.00 92.12 94 TYR A N 1
ATOM 738 C CA . TYR A 1 94 ? -2.554 2.970 -0.956 1.00 92.12 94 TYR A CA 1
ATOM 739 C C . TYR A 1 94 ? -1.743 4.055 -1.652 1.00 92.12 94 TYR A C 1
ATOM 741 O O . TYR A 1 94 ? -2.264 4.753 -2.517 1.00 92.12 94 TYR A O 1
ATOM 749 N N . VAL A 1 95 ? -0.466 4.187 -1.298 1.00 90.62 95 VAL A N 1
ATOM 750 C CA . VAL A 1 95 ? 0.441 5.181 -1.880 1.00 90.62 95 VAL A CA 1
ATOM 751 C C . VAL A 1 95 ? 1.727 4.506 -2.335 1.00 90.62 95 VAL A C 1
ATOM 753 O O . VAL A 1 95 ? 2.382 3.803 -1.572 1.00 90.62 95 VAL A O 1
ATOM 756 N N . GLN A 1 96 ? 2.130 4.769 -3.570 1.00 88.19 96 GLN A N 1
ATOM 757 C CA . GLN A 1 96 ? 3.440 4.399 -4.083 1.00 88.19 96 GLN A CA 1
ATOM 758 C C . GLN A 1 96 ? 4.053 5.613 -4.776 1.00 88.19 96 GLN A C 1
ATOM 760 O O . GLN A 1 96 ? 3.424 6.243 -5.627 1.00 88.19 96 GLN A O 1
ATOM 765 N N . HIS A 1 97 ? 5.303 5.920 -4.432 1.00 83.50 97 HIS A N 1
ATOM 766 C CA . HIS A 1 97 ? 6.070 6.992 -5.062 1.00 83.50 97 HIS A CA 1
ATOM 767 C C . HIS A 1 97 ? 7.516 6.530 -5.295 1.00 83.50 97 HIS A C 1
ATOM 769 O O . HIS A 1 97 ? 8.405 6.780 -4.478 1.00 83.50 97 HIS A O 1
ATOM 775 N N . PRO A 1 98 ? 7.757 5.759 -6.366 1.00 81.75 98 PRO A N 1
ATOM 776 C CA . PRO A 1 98 ? 9.040 5.129 -6.604 1.00 81.75 98 PRO A CA 1
ATOM 777 C C . PRO A 1 98 ? 10.009 6.134 -7.231 1.00 81.75 98 PRO A C 1
ATOM 779 O O . PRO A 1 98 ? 9.633 6.940 -8.077 1.00 81.75 98 PRO A O 1
ATOM 782 N N . LEU A 1 99 ? 11.289 6.035 -6.872 1.00 79.56 99 LEU A N 1
ATOM 783 C CA . LEU A 1 99 ? 12.336 6.843 -7.504 1.00 79.56 99 LEU A CA 1
ATOM 784 C C . LEU A 1 99 ? 12.527 6.486 -8.991 1.00 79.56 99 LEU A C 1
ATOM 786 O O . LEU A 1 99 ? 12.925 7.339 -9.783 1.00 79.56 99 LEU A O 1
ATOM 790 N N . GLY A 1 100 ? 12.300 5.219 -9.349 1.00 78.44 100 GLY A N 1
ATOM 791 C CA . GLY A 1 100 ? 12.621 4.667 -10.666 1.00 78.44 100 GLY A CA 1
ATOM 792 C C . GLY A 1 100 ? 14.126 4.656 -10.967 1.00 78.44 100 GLY A C 1
ATOM 793 O O . GLY A 1 100 ? 14.963 5.153 -10.205 1.00 78.44 100 GLY A O 1
ATOM 794 N N . ASN A 1 101 ? 14.497 4.088 -12.106 1.00 79.94 101 ASN A N 1
ATOM 795 C CA . ASN A 1 101 ? 15.855 4.105 -12.635 1.00 79.94 101 ASN A CA 1
ATOM 796 C C . ASN A 1 101 ? 16.172 5.449 -13.340 1.00 79.94 101 ASN A C 1
ATOM 798 O O . ASN A 1 101 ? 15.270 6.236 -13.637 1.00 79.94 101 ASN A O 1
ATOM 802 N N . PRO A 1 102 ? 17.452 5.761 -13.624 1.00 81.25 102 PRO A N 1
ATOM 803 C CA . PRO A 1 102 ? 17.823 7.033 -14.250 1.00 81.25 102 PRO A CA 1
ATOM 804 C C . PRO A 1 102 ? 17.119 7.340 -15.579 1.00 81.25 102 PRO A C 1
ATOM 806 O O . PRO A 1 102 ? 16.778 8.496 -15.813 1.00 81.25 102 PRO A O 1
ATOM 809 N N . ARG A 1 103 ? 16.876 6.329 -16.428 1.00 78.75 103 ARG A N 1
ATOM 810 C CA . ARG A 1 103 ? 16.197 6.508 -17.724 1.00 78.75 103 ARG A CA 1
ATOM 811 C C . ARG A 1 103 ? 14.703 6.780 -17.553 1.00 78.75 103 ARG A C 1
ATOM 813 O O . ARG A 1 103 ? 14.138 7.605 -18.263 1.00 78.75 103 ARG A O 1
ATOM 820 N N . GLU A 1 104 ? 14.062 6.110 -16.601 1.00 75.56 104 GLU A N 1
ATOM 821 C CA . GLU A 1 104 ? 12.654 6.336 -16.254 1.00 75.56 104 GLU A CA 1
ATOM 822 C C . GLU A 1 104 ? 12.439 7.767 -15.752 1.00 75.56 104 GLU A C 1
ATOM 824 O O . GLU A 1 104 ? 11.471 8.419 -16.149 1.00 75.56 104 GLU A O 1
ATOM 829 N N . ARG A 1 105 ? 13.387 8.284 -14.957 1.00 75.19 105 ARG A N 1
ATOM 830 C CA . ARG A 1 105 ? 13.384 9.678 -14.497 1.00 75.19 105 ARG A CA 1
ATOM 831 C C . ARG A 1 105 ? 13.626 10.677 -15.625 1.00 75.19 105 ARG A C 1
ATOM 833 O O . ARG A 1 105 ? 12.940 11.691 -15.676 1.00 75.19 105 ARG A O 1
ATOM 840 N N . SER A 1 106 ? 14.586 10.419 -16.518 1.00 70.00 106 SER A N 1
ATOM 841 C CA . SER A 1 106 ? 14.932 11.361 -17.595 1.00 70.00 106 SER A CA 1
ATOM 842 C C . SER A 1 106 ? 13.836 11.494 -18.647 1.00 70.00 106 SER A C 1
ATOM 844 O O . SER A 1 106 ? 13.689 12.553 -19.247 1.00 70.00 106 SER A O 1
ATOM 846 N N . ASN A 1 107 ? 13.076 10.423 -18.874 1.00 65.69 107 ASN A N 1
ATOM 847 C CA . ASN A 1 107 ? 12.107 10.363 -19.963 1.00 65.69 107 ASN A CA 1
ATOM 848 C C . ASN A 1 107 ? 10.675 10.679 -19.506 1.00 65.69 107 ASN A C 1
ATOM 850 O O . ASN A 1 107 ? 9.774 10.682 -20.339 1.00 65.69 107 ASN A O 1
ATOM 854 N N . GLY A 1 108 ? 10.433 10.877 -18.202 1.00 59.53 108 GLY A N 1
ATOM 855 C CA . GLY A 1 108 ? 9.089 11.100 -17.642 1.00 59.53 108 GLY A CA 1
ATOM 856 C C . GLY A 1 108 ? 8.101 9.949 -17.892 1.00 59.53 108 GLY A C 1
ATOM 857 O O . GLY A 1 108 ? 6.904 10.090 -17.670 1.00 59.53 108 GLY A O 1
ATOM 858 N N . TRP A 1 109 ? 8.591 8.808 -18.387 1.00 52.91 109 TRP A N 1
ATOM 859 C CA . TRP A 1 109 ? 7.770 7.771 -19.013 1.00 52.91 109 TRP A CA 1
ATOM 860 C C . TRP A 1 109 ? 7.033 6.882 -18.003 1.00 52.91 109 TRP A C 1
ATOM 862 O O . TRP A 1 109 ? 6.059 6.231 -18.375 1.00 52.91 109 TRP A O 1
ATOM 872 N N . GLN A 1 110 ? 7.480 6.838 -16.741 1.00 55.41 110 GLN A N 1
ATOM 873 C CA . GLN A 1 110 ? 6.932 5.910 -15.735 1.00 55.41 110 GLN A CA 1
ATOM 874 C C . GLN A 1 110 ? 6.633 6.532 -14.366 1.00 55.41 110 GLN A C 1
ATOM 876 O O . GLN A 1 110 ? 5.794 6.009 -13.638 1.00 55.41 110 GLN A O 1
ATOM 881 N N . ILE A 1 111 ? 7.167 7.718 -14.060 1.00 56.69 111 ILE A N 1
ATOM 882 C CA . ILE A 1 111 ? 6.650 8.533 -12.954 1.00 56.69 111 ILE A CA 1
ATOM 883 C C . ILE A 1 111 ? 5.449 9.327 -13.482 1.00 56.69 111 ILE A C 1
ATOM 885 O O . ILE A 1 111 ? 5.523 10.529 -13.716 1.00 56.69 111 ILE A O 1
ATOM 889 N N . ARG A 1 112 ? 4.331 8.638 -13.732 1.00 52.00 112 ARG A N 1
ATOM 890 C CA . ARG A 1 112 ? 3.050 9.309 -13.968 1.00 52.00 112 ARG A CA 1
ATOM 891 C C . ARG A 1 112 ? 2.528 9.778 -12.618 1.00 52.00 112 ARG A C 1
ATOM 893 O O . ARG A 1 112 ? 1.913 9.007 -11.894 1.00 52.00 112 ARG A O 1
ATOM 900 N N . THR A 1 113 ? 2.821 11.015 -12.239 1.00 48.47 113 THR A N 1
ATOM 901 C CA . THR A 1 113 ? 2.151 11.626 -11.088 1.00 48.47 113 THR A CA 1
ATOM 902 C C . THR A 1 113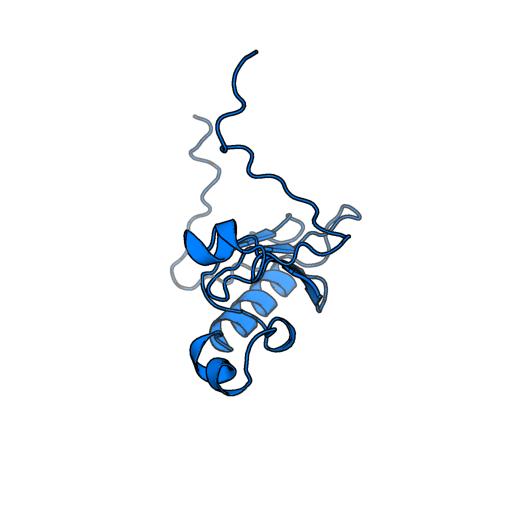 ? 0.668 11.753 -11.428 1.00 48.47 113 THR A C 1
ATOM 904 O O . THR A 1 113 ? 0.325 12.279 -12.487 1.00 48.47 113 THR A O 1
ATOM 907 N N . SER A 1 114 ? -0.225 11.250 -10.577 1.00 48.50 114 SER A N 1
ATOM 908 C CA . SER A 1 114 ? -1.645 11.587 -10.705 1.00 48.50 114 SER A CA 1
ATOM 909 C C . SER A 1 114 ? -1.844 13.045 -10.280 1.00 48.50 114 SER A C 1
ATOM 911 O O . SER A 1 114 ? -1.073 13.561 -9.471 1.00 48.50 114 SER A O 1
ATOM 913 N N . GLU A 1 115 ? -2.892 13.716 -10.768 1.00 49.44 115 GLU A N 1
ATOM 914 C CA . GLU A 1 115 ? -3.244 15.078 -10.313 1.00 49.44 115 GLU A CA 1
ATOM 915 C C . GLU A 1 115 ? -3.429 15.164 -8.785 1.00 49.44 115 GLU A C 1
ATOM 917 O O . GLU A 1 115 ? -3.253 16.222 -8.189 1.00 49.44 115 GLU A O 1
ATOM 922 N N . ARG A 1 116 ? -3.749 14.033 -8.139 1.00 48.84 116 ARG A N 1
ATOM 923 C CA . ARG A 1 116 ? -3.923 13.907 -6.684 1.00 48.84 116 ARG A CA 1
ATOM 924 C C . ARG A 1 116 ? -2.613 13.756 -5.913 1.00 48.84 116 ARG A C 1
ATOM 926 O O . ARG A 1 116 ? -2.614 13.949 -4.703 1.00 48.84 116 ARG A O 1
ATOM 933 N N . ASN A 1 117 ? -1.517 13.430 -6.594 1.00 51.91 117 ASN A N 1
ATOM 934 C CA . ASN A 1 117 ? -0.221 13.194 -5.973 1.00 51.91 117 ASN A CA 1
ATOM 935 C C . ASN A 1 117 ? 0.927 13.904 -6.732 1.00 51.91 117 ASN A C 1
ATOM 937 O O . ASN A 1 117 ? 1.773 13.247 -7.355 1.00 51.91 117 ASN A O 1
ATOM 941 N N . PRO A 1 118 ? 0.963 15.252 -6.713 1.00 54.34 118 PRO A N 1
ATOM 942 C CA . PRO A 1 118 ? 2.038 16.028 -7.314 1.00 54.34 118 PRO A CA 1
ATOM 943 C C . PRO A 1 118 ? 3.227 16.128 -6.341 1.00 54.34 118 PRO A C 1
ATOM 945 O O . PRO A 1 118 ? 3.413 17.158 -5.697 1.00 54.34 118 PRO A O 1
ATOM 948 N N . PHE A 1 119 ? 4.044 15.078 -6.193 1.00 56.44 119 PHE A N 1
ATOM 949 C CA . PHE A 1 119 ? 5.284 15.192 -5.409 1.00 56.44 119 PHE A CA 1
ATOM 950 C C . PHE A 1 119 ? 6.515 15.494 -6.263 1.00 56.44 119 PHE A C 1
ATOM 952 O O . PHE A 1 119 ? 6.783 14.866 -7.287 1.00 56.44 119 PHE A O 1
ATOM 959 N N . ALA A 1 120 ? 7.278 16.467 -5.763 1.00 51.66 120 ALA A N 1
ATOM 960 C CA . ALA A 1 120 ? 8.634 16.795 -6.160 1.00 51.66 120 ALA A CA 1
ATOM 961 C C . ALA A 1 120 ? 9.637 16.030 -5.281 1.00 51.66 120 ALA A C 1
ATOM 963 O O . ALA A 1 120 ? 9.405 15.803 -4.092 1.00 51.66 120 ALA A O 1
ATOM 964 N N . LEU A 1 121 ? 10.785 15.667 -5.855 1.00 54.12 121 LEU A N 1
ATOM 965 C CA . LEU A 1 121 ? 11.883 15.036 -5.130 1.00 54.12 121 LEU A CA 1
ATOM 966 C C . LEU A 1 121 ? 12.438 16.018 -4.078 1.00 54.12 121 LEU A C 1
ATOM 968 O O . LEU A 1 121 ? 13.216 16.907 -4.409 1.00 54.12 121 LEU A O 1
ATOM 972 N N . VAL A 1 122 ? 12.075 15.858 -2.801 1.00 54.59 122 VAL A N 1
ATOM 973 C CA . VAL A 1 122 ? 12.518 16.770 -1.719 1.00 54.59 122 VAL A CA 1
ATOM 974 C C . VAL A 1 122 ? 14.051 16.794 -1.579 1.00 54.59 122 VAL A C 1
ATOM 976 O O . VAL A 1 122 ? 14.632 17.800 -1.186 1.00 54.59 122 VAL A O 1
ATOM 979 N N . TRP A 1 123 ? 14.721 15.706 -1.977 1.00 49.44 123 TRP A N 1
ATOM 980 C CA . TRP A 1 123 ? 16.179 15.556 -1.919 1.00 49.44 123 TRP A CA 1
ATOM 981 C C . TRP A 1 123 ? 16.903 15.786 -3.252 1.00 49.44 123 TRP A C 1
ATOM 983 O O . TRP A 1 123 ? 18.117 15.575 -3.323 1.00 49.44 123 TRP A O 1
ATOM 993 N N . SER A 1 124 ? 16.225 16.227 -4.322 1.00 45.62 124 SER A N 1
ATOM 994 C CA . SER A 1 124 ? 16.980 16.763 -5.461 1.00 45.62 124 SER A CA 1
ATOM 995 C C . SER A 1 124 ? 17.599 18.059 -4.974 1.00 45.62 124 SER A C 1
ATOM 997 O O . SER A 1 124 ? 16.844 18.950 -4.601 1.00 45.62 124 SER A O 1
ATOM 999 N N . ARG A 1 125 ? 18.936 18.141 -4.906 1.00 40.53 125 ARG A N 1
ATOM 1000 C CA . ARG A 1 125 ? 19.668 19.351 -4.504 1.00 40.53 125 ARG A CA 1
ATOM 1001 C C . ARG A 1 125 ? 18.998 20.579 -5.123 1.00 40.53 125 ARG A C 1
ATOM 1003 O O . ARG A 1 125 ? 19.229 20.878 -6.296 1.00 40.53 125 ARG A O 1
ATOM 1010 N N . ALA A 1 126 ? 18.186 21.281 -4.337 1.00 41.81 126 ALA A N 1
ATOM 1011 C CA . ALA A 1 126 ? 17.857 22.655 -4.625 1.00 41.81 126 ALA A CA 1
ATOM 1012 C C . ALA A 1 126 ? 19.215 23.349 -4.651 1.00 41.81 126 ALA A C 1
ATOM 1014 O O . ALA A 1 126 ? 19.973 23.288 -3.681 1.00 41.81 126 ALA A O 1
ATOM 1015 N N . ARG A 1 127 ? 19.586 23.889 -5.812 1.00 45.81 127 ARG A N 1
ATOM 1016 C CA . ARG A 1 127 ? 20.704 24.819 -5.873 1.00 45.81 127 ARG A CA 1
ATOM 1017 C C . ARG A 1 127 ? 20.317 25.940 -4.923 1.00 45.81 127 ARG A C 1
ATOM 1019 O O . ARG A 1 127 ? 19.332 26.624 -5.178 1.00 45.81 127 ARG A O 1
ATOM 1026 N N . THR A 1 128 ? 21.037 26.054 -3.816 1.00 40.41 128 THR A N 1
ATOM 1027 C CA . THR A 1 128 ? 21.030 27.255 -2.994 1.00 40.41 128 THR A CA 1
ATOM 1028 C C . THR A 1 128 ? 21.465 28.385 -3.922 1.00 40.41 128 THR A C 1
ATOM 1030 O O . THR A 1 128 ? 22.624 28.425 -4.335 1.00 40.41 128 THR A O 1
ATOM 1033 N N . THR A 1 129 ? 20.505 29.184 -4.378 1.00 43.62 129 THR A N 1
ATOM 1034 C CA . THR A 1 129 ? 20.755 30.498 -4.978 1.00 43.62 129 THR A CA 1
ATOM 1035 C C . THR A 1 129 ? 20.972 31.503 -3.871 1.00 43.62 129 THR A C 1
ATOM 1037 O O . THR A 1 129 ? 20.183 31.433 -2.899 1.00 43.62 129 THR A O 1
#

Secondary structure (DSSP, 8-state):
--SSSS-----TT---HHHHTTS-EEEE-SSBSSGGG--S-GGGHHHHB-HHHHHHHHHHHHHH-S-SSSS--EEEE--SS---EEEEETTEEEEE-----HHHHHH-SS----TT-----TTS-----